Protein AF-A0A8S3W4G4-F1 (afdb_monomer_lite)

Structure (mmCIF, N/CA/C/O backbone):
data_AF-A0A8S3W4G4-F1
#
_entry.id   AF-A0A8S3W4G4-F1
#
loop_
_atom_site.group_PDB
_atom_site.id
_atom_site.type_symbol
_atom_site.label_atom_id
_atom_site.label_alt_id
_atom_site.label_comp_id
_atom_site.label_asym_id
_atom_site.label_entity_id
_atom_site.label_seq_id
_atom_site.pdbx_PDB_ins_code
_atom_site.Cartn_x
_atom_site.Cartn_y
_atom_site.Cartn_z
_atom_site.occupancy
_atom_site.B_iso_or_equiv
_atom_site.auth_seq_id
_atom_site.auth_comp_id
_atom_site.auth_asym_id
_atom_site.auth_atom_id
_atom_site.pdbx_PDB_model_num
ATOM 1 N N . MET A 1 1 ? 26.143 -15.896 -25.095 1.00 65.56 1 MET A N 1
ATOM 2 C CA . MET A 1 1 ? 25.964 -15.000 -26.268 1.00 65.56 1 MET A CA 1
ATOM 3 C C . MET A 1 1 ? 27.069 -15.123 -27.316 1.00 65.56 1 MET A C 1
ATOM 5 O O . MET A 1 1 ? 26.741 -15.084 -28.492 1.00 65.56 1 MET A O 1
ATOM 9 N N . VAL A 1 2 ? 28.346 -15.270 -26.936 1.00 77.31 2 VAL A N 1
ATOM 10 C CA . VAL A 1 2 ? 29.461 -15.393 -27.901 1.00 77.31 2 VAL A CA 1
ATOM 11 C C . VAL A 1 2 ? 29.321 -16.643 -28.780 1.00 77.31 2 VAL A C 1
ATOM 13 O O . VAL A 1 2 ? 29.417 -16.532 -29.994 1.00 77.31 2 VAL A O 1
ATOM 16 N N . ASN A 1 3 ? 28.958 -17.793 -28.203 1.00 87.00 3 ASN A N 1
ATOM 17 C CA . ASN A 1 3 ? 28.756 -19.035 -28.968 1.00 87.00 3 ASN A CA 1
ATOM 18 C C . ASN A 1 3 ? 27.635 -18.905 -30.012 1.00 87.00 3 ASN A C 1
ATOM 20 O O . ASN A 1 3 ? 27.807 -19.305 -31.156 1.00 87.00 3 ASN A O 1
ATOM 24 N N . ALA A 1 4 ? 26.517 -18.271 -29.645 1.00 86.88 4 ALA A N 1
ATOM 25 C CA . ALA A 1 4 ? 25.419 -18.001 -30.573 1.00 86.88 4 ALA A CA 1
ATOM 26 C C . ALA A 1 4 ? 25.842 -17.057 -31.715 1.00 86.88 4 ALA A C 1
ATOM 28 O O . ALA A 1 4 ? 25.422 -17.247 -32.851 1.00 86.88 4 ALA A O 1
ATOM 29 N N . LEU A 1 5 ? 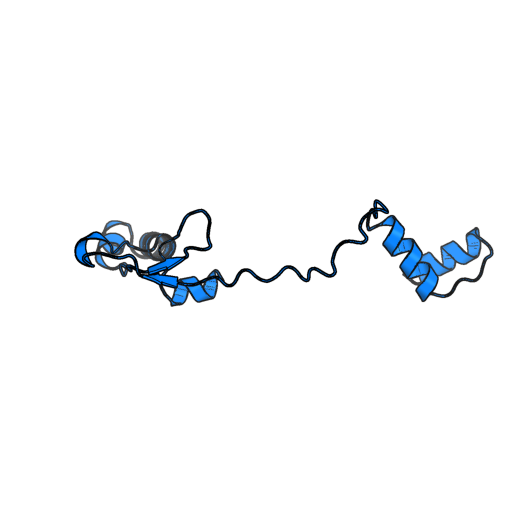26.706 -16.072 -31.436 1.00 86.31 5 LEU A N 1
ATOM 30 C CA . LEU A 1 5 ? 27.272 -15.193 -32.462 1.00 86.31 5 LEU A CA 1
ATOM 31 C C . LEU A 1 5 ? 28.212 -15.952 -33.407 1.00 86.31 5 LEU A C 1
ATOM 33 O O . LEU A 1 5 ? 28.140 -15.746 -34.613 1.00 86.31 5 LEU A O 1
ATOM 37 N N . ILE A 1 6 ? 29.075 -16.821 -32.874 1.00 88.38 6 ILE A N 1
ATOM 38 C CA . ILE A 1 6 ? 29.993 -17.647 -33.673 1.00 88.38 6 ILE A CA 1
ATOM 39 C C . ILE A 1 6 ? 29.194 -18.560 -34.611 1.00 88.38 6 ILE A C 1
ATOM 41 O O . ILE A 1 6 ? 29.488 -18.611 -35.802 1.00 88.38 6 ILE A O 1
ATOM 45 N N . LEU A 1 7 ? 28.143 -19.207 -34.098 1.00 88.50 7 LEU A N 1
ATOM 46 C CA . LEU A 1 7 ? 27.233 -20.032 -34.898 1.00 88.50 7 LEU A CA 1
ATOM 47 C C . LEU A 1 7 ? 26.496 -19.215 -35.966 1.00 88.50 7 LEU A C 1
ATOM 49 O O . LEU A 1 7 ? 26.396 -19.630 -37.116 1.00 88.50 7 LEU A O 1
ATOM 53 N N . TYR A 1 8 ? 26.013 -18.021 -35.622 1.00 87.88 8 TYR A N 1
ATOM 54 C CA . TYR A 1 8 ? 25.377 -17.141 -36.599 1.00 87.88 8 TYR A CA 1
ATOM 55 C C . TYR A 1 8 ? 26.348 -16.747 -37.721 1.00 87.88 8 TYR A C 1
ATOM 57 O O . TYR A 1 8 ? 25.988 -16.768 -38.894 1.00 87.88 8 TYR A O 1
ATOM 65 N N . GLN A 1 9 ? 27.595 -16.417 -37.379 1.00 88.06 9 GLN A N 1
ATOM 66 C CA . GLN A 1 9 ? 28.619 -16.041 -38.354 1.00 88.06 9 GLN A CA 1
ATOM 67 C C . GLN A 1 9 ? 29.055 -17.221 -39.231 1.00 88.06 9 GLN A C 1
ATOM 69 O O . GLN A 1 9 ? 29.322 -17.011 -40.415 1.00 88.06 9 GLN A O 1
ATOM 74 N N . SER A 1 10 ? 29.099 -18.444 -38.689 1.00 85.81 10 SER A N 1
ATOM 75 C CA . SER A 1 10 ? 29.451 -19.642 -39.458 1.00 85.81 10 SER A CA 1
ATOM 76 C C . SER A 1 10 ? 28.353 -20.035 -40.448 1.00 85.81 10 SER A C 1
ATOM 78 O O . SER A 1 10 ? 28.659 -20.344 -41.598 1.00 85.81 10 SER A O 1
ATOM 80 N N . VAL A 1 11 ? 27.081 -19.948 -40.046 1.00 87.12 11 VAL A N 1
ATOM 81 C CA . VAL A 1 11 ? 25.930 -20.279 -40.904 1.00 87.12 11 VAL A CA 1
ATOM 82 C C . VAL A 1 11 ? 25.656 -19.174 -41.927 1.00 87.12 11 VAL A C 1
ATOM 84 O O . VAL A 1 11 ? 25.491 -19.451 -43.112 1.00 87.12 11 VAL A O 1
ATOM 87 N N . ALA A 1 12 ? 25.647 -17.907 -41.503 1.00 83.44 12 ALA A N 1
ATOM 88 C CA . ALA A 1 12 ? 25.321 -16.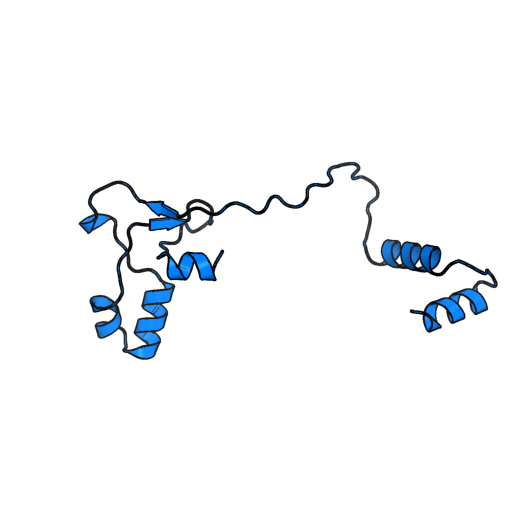779 -42.378 1.00 83.44 12 ALA A CA 1
ATOM 89 C C . ALA A 1 12 ? 26.507 -16.293 -43.232 1.00 83.44 12 ALA A C 1
ATOM 91 O O . ALA A 1 12 ? 26.314 -15.410 -44.070 1.00 83.44 12 ALA A O 1
ATOM 92 N N . LYS A 1 13 ? 27.729 -16.803 -42.994 1.00 81.25 13 LYS A N 1
ATOM 93 C CA . LYS A 1 13 ? 29.004 -16.380 -43.620 1.00 81.25 13 LYS A CA 1
ATOM 94 C C . LYS A 1 13 ? 29.219 -14.858 -43.629 1.00 81.25 13 LYS A C 1
ATOM 96 O O . LYS A 1 13 ? 29.905 -14.311 -44.490 1.00 81.25 13 LYS A O 1
ATOM 101 N N . LYS A 1 14 ? 28.616 -14.153 -42.670 1.00 79.44 14 LYS A N 1
ATOM 102 C CA . LYS A 1 14 ? 28.644 -12.692 -42.547 1.00 79.44 14 LYS A CA 1
ATOM 103 C C . LYS A 1 14 ? 29.202 -12.321 -41.187 1.00 79.44 14 LYS A C 1
ATOM 105 O O . LYS A 1 14 ? 28.675 -12.731 -40.155 1.00 79.44 14 LYS A O 1
ATOM 110 N N . LYS A 1 15 ? 30.245 -11.492 -41.181 1.00 82.94 15 LYS A N 1
ATOM 111 C CA . LYS A 1 15 ? 30.826 -10.964 -39.947 1.00 82.94 15 LYS A CA 1
ATOM 112 C C . LYS A 1 15 ? 30.024 -9.745 -39.498 1.00 82.94 15 LYS A C 1
ATOM 114 O O . LYS A 1 15 ? 30.048 -8.702 -40.144 1.00 82.94 15 LYS A O 1
ATOM 119 N N . ILE A 1 16 ? 29.302 -9.881 -38.390 1.00 87.00 16 ILE A N 1
ATOM 120 C CA . ILE A 1 16 ? 28.563 -8.781 -37.754 1.00 87.00 16 ILE A CA 1
ATOM 121 C C . ILE A 1 16 ? 29.181 -8.429 -36.404 1.00 87.00 16 ILE A C 1
ATOM 123 O O . ILE A 1 16 ? 29.728 -9.293 -35.715 1.00 87.00 16 ILE A O 1
ATOM 127 N N . SER A 1 17 ? 29.084 -7.158 -36.012 1.00 87.25 17 SER A N 1
ATOM 128 C CA . SER A 1 17 ? 29.529 -6.728 -34.689 1.00 87.25 17 SER A CA 1
ATOM 129 C C . SER A 1 17 ? 28.638 -7.326 -33.600 1.00 87.25 17 SER A C 1
ATOM 131 O O . SER A 1 17 ? 27.426 -7.485 -33.776 1.00 87.25 17 SER A O 1
ATOM 133 N N . VAL A 1 18 ? 29.235 -7.607 -32.439 1.00 85.12 18 VAL A N 1
ATOM 134 C CA . VAL A 1 18 ? 28.525 -8.123 -31.256 1.00 85.12 18 VAL A CA 1
ATOM 135 C C . VAL A 1 18 ? 27.331 -7.228 -30.900 1.00 85.12 18 VAL A C 1
ATOM 137 O O . VAL A 1 18 ? 26.269 -7.720 -30.532 1.00 85.12 18 VAL A O 1
ATOM 140 N N . LEU A 1 19 ? 27.484 -5.910 -31.049 1.00 86.44 19 LEU A N 1
ATOM 141 C CA . LEU A 1 19 ? 26.437 -4.934 -30.758 1.00 86.44 19 LEU A CA 1
ATOM 142 C C . LEU A 1 19 ? 25.260 -5.035 -31.736 1.00 86.44 19 LEU A C 1
ATOM 144 O O . LEU A 1 19 ? 24.111 -5.007 -31.302 1.00 86.44 19 LEU A O 1
ATOM 148 N N . LYS A 1 20 ? 25.527 -5.203 -33.038 1.00 86.62 20 LYS A N 1
ATOM 149 C CA . LYS A 1 20 ? 24.472 -5.402 -34.042 1.00 86.62 20 LYS A CA 1
ATOM 150 C C . LYS A 1 20 ? 23.727 -6.713 -33.797 1.00 86.62 20 LYS A C 1
ATOM 152 O O . LYS A 1 20 ? 22.505 -6.717 -33.792 1.00 86.62 20 LYS A O 1
ATOM 157 N N . PHE A 1 21 ? 24.452 -7.787 -33.492 1.00 88.56 21 PHE A N 1
ATOM 158 C CA . PHE A 1 21 ? 23.852 -9.077 -33.149 1.00 88.56 21 PHE A CA 1
ATOM 159 C C . PHE A 1 21 ? 22.930 -8.996 -31.929 1.00 88.56 21 PHE A C 1
ATOM 161 O O . PHE A 1 21 ? 21.808 -9.490 -31.966 1.00 88.56 21 PHE A O 1
ATOM 168 N N . ARG A 1 22 ? 23.372 -8.321 -30.860 1.00 87.31 22 ARG A N 1
ATOM 169 C CA . ARG A 1 22 ? 22.550 -8.115 -29.659 1.00 87.31 22 ARG A CA 1
ATOM 170 C C . ARG A 1 22 ? 21.276 -7.330 -29.959 1.00 87.31 22 ARG A C 1
ATOM 172 O O . ARG A 1 22 ? 20.233 -7.689 -29.431 1.00 87.31 22 ARG A O 1
ATOM 179 N N . LYS A 1 23 ? 21.350 -6.301 -30.812 1.00 86.62 23 LYS A N 1
ATOM 180 C CA . LYS A 1 23 ? 20.169 -5.535 -31.239 1.00 86.62 23 LYS A CA 1
ATOM 181 C C . LYS A 1 23 ? 19.167 -6.408 -31.991 1.00 86.62 23 LYS A C 1
ATOM 183 O O . LYS A 1 23 ? 17.989 -6.348 -31.678 1.00 86.62 23 LYS A O 1
ATOM 188 N N . GLU A 1 24 ? 19.624 -7.222 -32.940 1.00 84.38 24 GLU A N 1
ATOM 189 C CA . GLU A 1 24 ? 18.738 -8.109 -33.711 1.00 84.38 24 GLU A CA 1
ATOM 190 C C . GLU A 1 24 ? 18.083 -9.182 -32.834 1.00 84.38 24 GLU A C 1
ATOM 192 O O . GLU A 1 24 ? 16.886 -9.415 -32.941 1.00 84.38 24 GLU A O 1
ATOM 197 N N . ILE A 1 25 ? 18.835 -9.756 -31.891 1.00 86.81 25 ILE A N 1
ATOM 198 C CA . ILE A 1 25 ? 18.274 -10.642 -30.867 1.00 86.81 25 ILE A CA 1
ATOM 199 C C . ILE A 1 25 ? 17.217 -9.902 -30.043 1.00 86.81 25 ILE A C 1
ATOM 201 O O . ILE A 1 25 ? 16.099 -10.372 -29.894 1.00 86.81 25 ILE A O 1
ATOM 205 N N . MET A 1 26 ? 17.534 -8.722 -29.511 1.00 84.12 26 MET A N 1
ATOM 206 C CA . MET A 1 26 ? 16.573 -7.973 -28.697 1.00 84.12 26 MET A CA 1
ATOM 207 C C . MET A 1 26 ? 15.287 -7.652 -29.463 1.00 84.12 26 MET A C 1
ATOM 209 O O . MET A 1 26 ? 14.215 -7.775 -28.884 1.00 84.12 26 MET A O 1
ATOM 213 N N . LYS A 1 27 ? 15.380 -7.326 -30.758 1.00 82.38 27 LYS A N 1
ATOM 214 C CA . LYS A 1 27 ? 14.209 -7.128 -31.624 1.00 82.38 27 LYS A CA 1
ATOM 215 C C . LYS A 1 27 ? 13.355 -8.386 -31.786 1.00 82.38 27 LYS A C 1
ATOM 217 O O . LYS A 1 27 ? 12.149 -8.260 -31.915 1.00 82.38 27 LYS A O 1
ATOM 222 N N . SER A 1 28 ? 13.947 -9.583 -31.806 1.00 79.06 28 SER A N 1
ATOM 223 C CA . SER A 1 28 ? 13.171 -10.826 -31.926 1.00 79.06 28 SER A CA 1
ATOM 224 C C . SER A 1 28 ? 12.520 -11.254 -30.609 1.00 79.06 28 SER A C 1
ATOM 226 O O . SER A 1 28 ? 11.523 -11.964 -30.627 1.00 79.06 28 SER A O 1
ATOM 228 N N . PHE A 1 29 ? 13.105 -10.875 -29.468 1.00 80.25 29 PHE A N 1
ATOM 229 C CA . PHE A 1 29 ? 12.591 -11.227 -28.138 1.00 80.25 29 PHE A CA 1
ATOM 230 C C . PHE A 1 29 ? 11.562 -10.231 -27.607 1.00 80.25 29 PHE A C 1
ATOM 232 O O . PHE A 1 29 ? 10.634 -10.618 -26.902 1.00 80.25 29 PHE A O 1
ATOM 239 N N . VAL A 1 30 ? 11.742 -8.951 -27.911 1.00 76.06 30 VAL A N 1
ATOM 240 C CA . VAL A 1 30 ? 10.796 -7.901 -27.556 1.00 76.06 30 VAL A CA 1
ATOM 241 C C . VAL A 1 30 ? 9.945 -7.682 -28.795 1.00 76.06 30 VAL A C 1
ATOM 243 O O . VAL A 1 30 ? 10.424 -7.087 -29.754 1.00 76.06 30 VAL A O 1
ATOM 246 N N . GLY A 1 31 ? 8.729 -8.231 -28.808 1.00 64.25 31 GLY A N 1
ATOM 247 C CA . GLY A 1 31 ? 7.766 -8.009 -29.884 1.00 64.25 31 GLY A CA 1
ATOM 248 C C . GLY A 1 31 ? 7.473 -6.519 -30.009 1.00 64.25 31 GLY A C 1
ATOM 249 O O . GLY A 1 31 ? 6.653 -5.982 -29.275 1.00 64.25 31 GLY A O 1
ATOM 250 N N . PHE A 1 32 ? 8.202 -5.840 -30.888 1.00 57.44 32 PHE A N 1
ATOM 251 C CA . PHE A 1 32 ? 7.892 -4.478 -31.275 1.00 57.44 32 PHE A CA 1
ATOM 252 C C . PHE A 1 32 ? 6.918 -4.566 -32.441 1.00 57.44 32 PHE A C 1
ATOM 254 O O . PHE A 1 32 ? 7.337 -4.658 -33.595 1.00 57.44 32 PHE A O 1
ATOM 261 N N . ASP A 1 33 ? 5.625 -4.519 -32.127 1.00 55.78 33 ASP A N 1
ATOM 262 C CA . ASP A 1 33 ? 4.682 -3.873 -33.029 1.00 55.78 33 ASP A CA 1
ATOM 263 C C . ASP A 1 33 ? 5.211 -2.452 -33.241 1.00 55.78 33 ASP A C 1
ATOM 265 O O . ASP A 1 33 ? 5.308 -1.635 -32.322 1.00 55.78 33 ASP A O 1
ATOM 269 N N . THR A 1 34 ? 5.714 -2.202 -34.442 1.00 56.75 34 THR A N 1
ATOM 270 C CA . THR A 1 34 ? 6.224 -0.901 -34.847 1.00 56.75 34 THR A CA 1
ATOM 271 C C . THR A 1 34 ? 5.048 0.039 -35.054 1.00 56.75 34 THR A C 1
ATOM 273 O O . THR A 1 34 ? 4.665 0.253 -36.197 1.00 56.75 34 THR A O 1
ATOM 276 N N . ASP A 1 35 ? 4.478 0.578 -33.974 1.00 51.16 35 ASP A N 1
ATOM 277 C CA . ASP A 1 35 ? 3.713 1.827 -34.060 1.00 51.16 35 ASP A CA 1
ATOM 278 C C . ASP A 1 35 ? 3.537 2.586 -32.737 1.00 51.16 35 ASP A C 1
ATOM 280 O O . ASP A 1 35 ? 2.485 3.146 -32.457 1.00 51.16 35 ASP A O 1
ATOM 284 N N . ASP A 1 36 ? 4.585 2.676 -31.917 1.00 48.75 36 ASP A N 1
ATOM 285 C CA . ASP A 1 36 ? 4.567 3.621 -30.799 1.00 48.75 36 ASP A CA 1
ATOM 286 C C . ASP A 1 36 ? 5.830 4.478 -30.770 1.00 48.75 36 ASP A C 1
ATOM 288 O O . ASP A 1 36 ? 6.742 4.331 -29.954 1.00 48.75 36 ASP A O 1
ATOM 292 N N . THR A 1 37 ? 5.820 5.496 -31.633 1.00 50.66 37 THR A N 1
ATOM 293 C CA . THR A 1 37 ? 6.387 6.798 -31.258 1.00 50.66 37 THR A CA 1
ATOM 294 C C . THR A 1 37 ? 5.476 7.417 -30.193 1.00 50.66 37 THR A C 1
ATOM 296 O O . THR A 1 37 ? 4.837 8.439 -30.417 1.00 50.66 37 THR A O 1
ATOM 299 N N . SER A 1 38 ? 5.363 6.795 -29.020 1.00 52.06 38 SER A N 1
ATOM 300 C CA . SER A 1 38 ? 4.663 7.404 -27.898 1.00 52.06 38 SER A CA 1
ATOM 301 C C . SER A 1 38 ? 5.310 7.017 -26.566 1.00 52.06 38 SER A C 1
ATOM 303 O O . SER A 1 38 ? 5.074 6.015 -25.903 1.00 52.06 38 SER A O 1
ATOM 305 N N . SER A 1 39 ? 6.150 7.954 -26.147 1.00 48.03 39 SER A N 1
ATOM 306 C CA . SER A 1 39 ? 6.542 8.186 -24.772 1.00 48.03 39 SER A CA 1
ATOM 307 C C . SER A 1 39 ? 7.652 7.297 -24.192 1.00 48.03 39 SER A C 1
ATOM 309 O O . SER A 1 39 ? 7.510 6.149 -23.788 1.00 48.03 39 SER A O 1
ATOM 311 N N . ASN A 1 40 ? 8.770 7.973 -23.953 1.00 46.47 40 ASN A N 1
ATOM 312 C CA . ASN A 1 40 ? 9.688 7.699 -22.858 1.00 46.47 40 ASN A CA 1
ATOM 313 C C . ASN A 1 40 ? 8.971 7.944 -21.500 1.00 46.47 40 ASN A C 1
ATOM 315 O O . ASN A 1 40 ? 9.480 8.662 -20.636 1.00 46.47 40 ASN A O 1
ATOM 319 N N . GLN A 1 41 ? 7.752 7.420 -21.302 1.00 57.78 41 GLN A N 1
ATOM 320 C CA . GLN A 1 41 ? 7.103 7.388 -19.998 1.00 57.78 41 GLN A CA 1
ATOM 321 C C . GLN A 1 41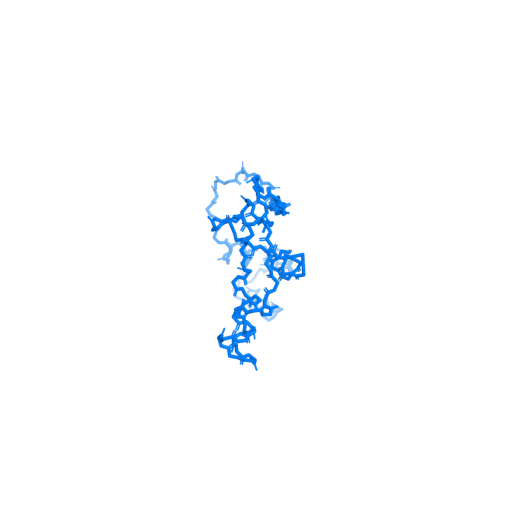 ? 7.824 6.332 -19.178 1.00 57.78 41 GLN A C 1
ATOM 323 O O . GLN A 1 41 ? 7.397 5.193 -19.022 1.00 57.78 41 GLN A O 1
ATOM 328 N N . ARG A 1 42 ? 8.942 6.750 -18.585 1.00 55.12 42 ARG A N 1
ATOM 329 C CA . ARG A 1 42 ? 9.375 6.200 -17.307 1.00 55.12 42 ARG A CA 1
ATOM 330 C C . ARG A 1 42 ? 8.114 6.188 -16.441 1.00 55.12 42 ARG A C 1
ATOM 332 O O . ARG A 1 42 ? 7.658 7.278 -16.095 1.00 55.12 42 ARG A O 1
ATOM 339 N N . MET A 1 43 ? 7.509 5.013 -16.207 1.00 58.16 43 MET A N 1
ATOM 340 C CA . MET A 1 43 ? 6.273 4.882 -15.424 1.00 58.16 43 MET A CA 1
ATOM 341 C C . MET A 1 43 ? 6.427 5.787 -14.209 1.00 58.16 43 MET A C 1
ATOM 343 O O . MET A 1 43 ? 7.319 5.564 -13.381 1.00 58.16 43 MET A O 1
ATOM 347 N N . ARG A 1 44 ? 5.652 6.878 -14.156 1.00 63.81 44 ARG A N 1
ATOM 348 C CA . ARG A 1 44 ? 5.705 7.783 -13.012 1.00 63.81 44 ARG A CA 1
ATOM 349 C C . ARG A 1 44 ? 5.310 6.920 -11.827 1.00 63.81 44 ARG A C 1
ATOM 351 O O . ARG A 1 44 ? 4.181 6.438 -11.785 1.00 63.81 44 ARG A O 1
ATOM 358 N N . ARG A 1 45 ? 6.253 6.662 -10.915 1.00 69.81 45 ARG A N 1
ATOM 359 C CA . ARG A 1 45 ? 5.946 5.931 -9.684 1.00 69.81 45 ARG A CA 1
ATOM 360 C C . ARG A 1 45 ? 4.795 6.680 -9.035 1.00 69.81 45 ARG A C 1
ATOM 362 O O . ARG A 1 45 ? 4.927 7.876 -8.769 1.00 69.81 45 ARG A O 1
ATOM 369 N N . VAL A 1 46 ? 3.663 6.007 -8.864 1.00 77.12 46 VAL A N 1
ATOM 370 C CA . VAL A 1 46 ? 2.515 6.609 -8.197 1.00 77.12 46 VAL A CA 1
ATOM 371 C C . VAL A 1 46 ? 2.978 6.949 -6.786 1.00 77.12 46 VAL A C 1
ATOM 373 O O . VAL A 1 46 ? 3.397 6.080 -6.030 1.00 77.12 46 VAL A O 1
ATOM 376 N N . MET A 1 47 ? 2.991 8.239 -6.460 1.00 81.88 47 MET A N 1
ATOM 377 C CA . MET A 1 47 ? 3.360 8.717 -5.132 1.00 81.88 47 MET A CA 1
ATOM 378 C C . MET A 1 47 ? 2.205 8.402 -4.187 1.00 81.88 47 MET A C 1
ATOM 380 O O . MET A 1 47 ? 1.238 9.159 -4.111 1.00 81.88 47 MET A O 1
ATOM 384 N N . HIS A 1 48 ? 2.283 7.262 -3.506 1.00 87.94 48 HIS A N 1
ATOM 385 C CA . HIS A 1 48 ? 1.318 6.894 -2.479 1.00 87.94 48 HIS A CA 1
ATOM 386 C C . HIS A 1 48 ? 1.435 7.854 -1.293 1.00 87.94 48 HIS A C 1
ATOM 388 O O . HIS A 1 48 ? 2.532 8.251 -0.903 1.00 87.94 48 HIS A O 1
ATOM 394 N N . GLN A 1 49 ? 0.298 8.237 -0.714 1.00 87.00 49 GLN A N 1
ATOM 395 C CA . GLN A 1 49 ? 0.253 9.108 0.457 1.00 87.00 49 GLN A CA 1
ATOM 396 C C . GLN A 1 49 ? -0.722 8.555 1.494 1.00 87.00 49 GLN A C 1
ATOM 398 O O . GLN A 1 49 ? -1.813 8.089 1.157 1.00 87.00 49 GLN A O 1
ATOM 403 N N . LEU A 1 50 ? -0.328 8.635 2.766 1.00 89.31 50 LEU A N 1
ATOM 404 C CA . LEU A 1 50 ? -1.213 8.406 3.903 1.00 89.31 50 LEU A CA 1
ATOM 405 C C . LEU A 1 50 ? -2.063 9.655 4.130 1.00 89.31 50 LEU A C 1
ATOM 407 O O . LEU A 1 50 ? -1.544 10.707 4.498 1.00 89.31 50 LEU A O 1
ATOM 411 N N . LYS A 1 51 ? -3.376 9.527 3.957 1.00 90.31 51 LYS A N 1
ATOM 412 C CA . LYS A 1 51 ? -4.346 10.565 4.308 1.00 90.31 51 LYS A CA 1
ATOM 413 C C . LYS A 1 51 ? -5.058 10.198 5.597 1.00 90.31 51 LYS A C 1
ATOM 415 O O . LYS A 1 51 ? -5.308 9.027 5.877 1.00 90.31 51 LYS A O 1
ATOM 420 N N . LYS A 1 52 ? -5.393 11.206 6.398 1.00 89.44 52 LYS A N 1
ATOM 421 C CA . LYS A 1 52 ? -6.208 11.044 7.603 1.00 89.44 52 LYS A CA 1
ATOM 422 C C . LYS A 1 52 ? -7.681 11.119 7.217 1.00 89.44 52 LYS A C 1
ATOM 424 O O . LYS A 1 52 ? -8.082 12.037 6.513 1.00 89.44 52 LYS A O 1
ATOM 429 N N . LYS A 1 53 ? -8.485 10.170 7.690 1.00 87.88 53 LYS A N 1
ATOM 430 C CA . LYS A 1 53 ? -9.933 10.193 7.481 1.00 87.88 53 LYS A CA 1
ATOM 431 C C . LYS A 1 53 ? -10.578 11.274 8.344 1.00 87.88 53 LYS A C 1
ATOM 433 O O . LYS A 1 53 ? -10.291 11.362 9.541 1.00 87.88 53 LYS A O 1
ATOM 438 N N . GLU A 1 54 ? -11.449 12.069 7.735 1.00 86.62 54 GLU A N 1
ATOM 439 C CA . GLU A 1 54 ? -12.190 13.122 8.425 1.00 86.62 54 GLU A CA 1
ATOM 440 C C . GLU A 1 54 ? -13.254 12.548 9.368 1.00 86.62 54 GLU A C 1
ATOM 442 O O . GLU A 1 54 ? -13.825 11.483 9.123 1.00 86.62 54 GLU A O 1
ATOM 447 N N . GLY A 1 55 ? -13.503 13.261 10.469 1.00 86.88 55 GLY A N 1
ATOM 448 C CA . GLY A 1 55 ? -14.491 12.905 11.486 1.00 86.88 55 GLY A CA 1
ATOM 449 C C . GLY A 1 55 ? -13.902 12.433 12.826 1.00 86.88 55 GLY A C 1
ATOM 450 O O . GLY A 1 55 ? -12.681 12.365 13.007 1.00 86.88 55 GLY A O 1
ATOM 451 N N . PRO A 1 56 ? -14.770 12.103 13.803 1.00 85.50 56 PRO A N 1
ATOM 452 C CA . PRO A 1 56 ? -14.348 11.750 15.154 1.00 85.50 56 PRO A CA 1
ATOM 453 C C . PRO A 1 56 ? -13.474 10.493 15.164 1.00 85.50 56 PRO A C 1
ATOM 455 O O . PRO A 1 56 ? -13.893 9.434 14.694 1.00 85.50 56 PRO A O 1
ATOM 458 N N . SER A 1 57 ? -12.288 10.584 15.776 1.00 80.62 57 SER A N 1
ATOM 459 C CA . SER A 1 57 ? -11.313 9.480 15.847 1.00 80.62 57 SER A CA 1
ATOM 460 C C . SER A 1 57 ? -11.912 8.185 16.411 1.00 80.62 57 SER A C 1
ATOM 462 O O . SER A 1 57 ? -11.562 7.092 15.975 1.00 80.62 57 SER A O 1
ATOM 464 N N . SER A 1 58 ? -12.871 8.285 17.338 1.00 80.69 58 SER A N 1
ATOM 465 C CA . SER A 1 58 ? -13.576 7.133 17.914 1.00 80.69 58 SER A CA 1
ATOM 466 C C . SER A 1 58 ? -14.345 6.307 16.877 1.00 80.69 58 SER A C 1
ATOM 468 O O . SER A 1 58 ? -14.373 5.082 16.998 1.00 80.69 58 SER A O 1
ATOM 470 N N . LYS A 1 59 ? -14.922 6.961 15.859 1.00 80.25 59 LYS A N 1
ATOM 471 C CA . LYS A 1 59 ? -15.732 6.341 14.800 1.00 80.25 59 LYS A CA 1
ATOM 472 C C . LYS A 1 59 ? -14.913 5.985 13.559 1.00 80.25 59 LYS A C 1
ATOM 474 O O . LYS A 1 59 ? -15.258 5.048 12.846 1.00 80.25 59 LYS A O 1
ATOM 479 N N . THR A 1 60 ? -13.839 6.726 13.288 1.00 82.44 60 THR A N 1
ATOM 480 C CA . THR A 1 60 ? -13.064 6.584 12.046 1.00 82.44 60 THR A CA 1
ATOM 481 C C . THR A 1 60 ? -11.877 5.638 12.172 1.00 82.44 60 THR A C 1
ATOM 483 O O . THR A 1 60 ? -11.470 5.050 11.167 1.00 82.44 60 THR A O 1
ATOM 486 N N . ARG A 1 61 ? -11.328 5.454 13.383 1.00 82.88 61 ARG A N 1
ATOM 487 C CA . ARG A 1 61 ? -10.171 4.580 13.603 1.00 82.88 61 ARG A CA 1
ATOM 488 C C . ARG A 1 61 ? -10.524 3.112 13.357 1.00 82.88 61 ARG A C 1
ATOM 490 O O . ARG A 1 61 ? -11.453 2.573 13.959 1.00 82.88 61 ARG A O 1
ATOM 497 N N . ARG A 1 62 ? -9.731 2.431 12.536 1.00 83.94 62 ARG A N 1
ATOM 498 C CA . ARG A 1 62 ? -9.836 0.986 12.296 1.00 83.94 62 ARG A CA 1
ATOM 499 C C . ARG A 1 62 ? -8.503 0.305 12.574 1.00 83.94 62 ARG A C 1
ATOM 501 O O . ARG A 1 62 ? -7.446 0.927 12.510 1.00 83.94 62 ARG A O 1
ATOM 508 N N . ALA A 1 63 ? -8.555 -0.968 12.956 1.00 81.19 63 ALA A N 1
ATOM 509 C CA . ALA A 1 63 ? -7.345 -1.774 13.054 1.00 81.19 63 ALA A CA 1
ATOM 510 C C . ALA A 1 63 ? -6.828 -2.039 11.637 1.00 81.19 63 ALA A C 1
ATOM 512 O O . ALA A 1 63 ? -7.607 -2.411 10.758 1.00 81.19 63 ALA A O 1
ATOM 513 N N . TYR A 1 64 ? -5.529 -1.851 11.421 1.00 84.25 64 TYR A N 1
ATOM 514 C CA . TYR A 1 64 ? -4.925 -2.246 10.157 1.00 84.25 64 TYR A CA 1
ATOM 515 C C . TYR A 1 64 ? -5.003 -3.769 10.009 1.00 84.25 64 TYR A C 1
ATOM 517 O O . TYR A 1 64 ? -4.603 -4.504 10.915 1.00 84.25 64 TYR A O 1
ATOM 525 N N . GLN A 1 65 ? -5.497 -4.233 8.860 1.00 79.12 65 GLN A N 1
ATOM 526 C CA . GLN A 1 65 ? -5.715 -5.648 8.581 1.00 79.12 65 GLN A CA 1
ATOM 527 C C . GLN A 1 65 ? -4.452 -6.494 8.773 1.00 79.12 65 GLN A C 1
ATOM 529 O O . GLN A 1 65 ? -4.543 -7.542 9.405 1.00 79.12 65 GLN A O 1
ATOM 534 N N . GLN A 1 66 ? -3.277 -6.059 8.303 1.00 84.06 66 GLN A N 1
ATOM 535 C CA . GLN A 1 66 ? -2.068 -6.882 8.445 1.00 84.06 66 GLN A CA 1
ATOM 536 C C . GLN A 1 66 ? -1.547 -6.898 9.883 1.00 84.06 66 GLN A C 1
ATOM 538 O O . GLN A 1 66 ? -1.192 -7.959 10.383 1.00 84.06 66 GLN A O 1
ATOM 543 N N . CYS A 1 67 ? -1.536 -5.757 10.585 1.00 84.50 67 CYS A N 1
ATOM 544 C CA . CYS A 1 67 ? -1.164 -5.739 12.006 1.00 84.50 67 CYS A CA 1
ATOM 545 C C . CYS A 1 67 ? -2.107 -6.609 12.839 1.00 84.50 67 CYS A C 1
ATOM 547 O O . CYS A 1 67 ? -1.645 -7.330 13.720 1.00 84.50 67 CYS A O 1
ATOM 549 N N . TYR A 1 68 ? -3.408 -6.573 12.536 1.00 87.44 68 TYR A N 1
ATOM 550 C CA . TYR A 1 68 ? -4.383 -7.444 13.174 1.00 87.44 68 TYR A CA 1
ATOM 551 C C . TYR A 1 68 ? -4.090 -8.912 12.858 1.00 87.44 68 TYR A C 1
ATOM 553 O O . TYR A 1 68 ? -3.930 -9.691 13.788 1.00 87.44 68 TYR A O 1
ATOM 561 N N . LYS A 1 69 ? -3.918 -9.287 11.582 1.00 87.50 69 LYS A N 1
ATOM 562 C CA . LYS A 1 69 ? -3.569 -10.660 11.169 1.00 87.50 69 LYS A CA 1
ATOM 563 C C . LYS A 1 69 ? -2.303 -11.172 11.865 1.00 87.50 69 LYS A C 1
ATOM 565 O O . LYS A 1 69 ? -2.312 -12.278 12.393 1.00 87.50 69 LYS A O 1
ATOM 570 N N . ASN A 1 70 ? -1.254 -10.354 11.947 1.00 87.75 70 ASN A N 1
ATOM 571 C CA . ASN A 1 70 ? -0.004 -10.714 12.625 1.00 87.75 70 ASN A CA 1
ATOM 572 C C . ASN A 1 70 ? -0.205 -10.922 14.137 1.00 87.75 70 ASN A C 1
ATOM 574 O O . ASN A 1 70 ? 0.355 -11.845 14.727 1.00 87.75 70 ASN A O 1
ATOM 578 N N . MET A 1 71 ? -1.020 -10.080 14.777 1.00 88.25 71 MET A N 1
ATOM 579 C CA . MET A 1 71 ? -1.377 -10.241 16.190 1.00 88.25 71 MET A CA 1
ATOM 580 C C . MET A 1 71 ? -2.263 -11.469 16.428 1.00 88.25 71 MET A C 1
ATOM 582 O O . MET A 1 71 ? -2.070 -12.172 17.415 1.00 88.25 71 MET A O 1
ATOM 586 N N . VAL A 1 72 ? -3.198 -11.767 15.522 1.00 90.25 72 VAL A N 1
ATOM 587 C CA . VAL A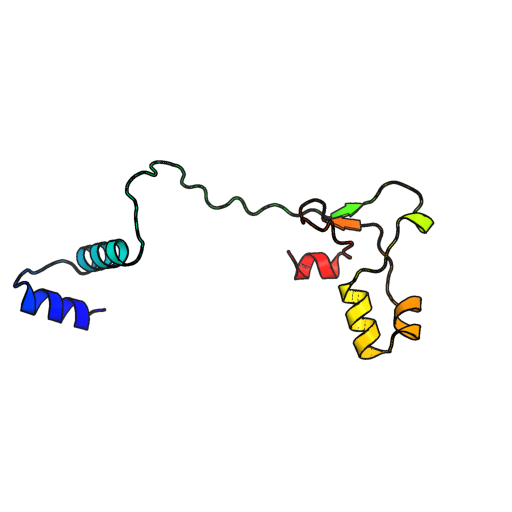 1 72 ? -4.024 -12.983 15.586 1.00 90.25 72 VAL A CA 1
ATOM 588 C C . VAL A 1 72 ? -3.143 -14.224 15.472 1.00 90.25 72 VAL A C 1
ATOM 590 O O . VAL A 1 72 ? -3.309 -15.147 16.261 1.00 90.25 72 VAL A O 1
ATOM 593 N N . ALA A 1 73 ? -2.182 -14.229 14.544 1.00 90.94 73 ALA A N 1
ATOM 594 C CA . ALA A 1 73 ? -1.264 -15.348 14.346 1.00 90.94 73 ALA A CA 1
ATOM 595 C C . ALA A 1 73 ? -0.338 -15.589 15.551 1.00 90.94 73 ALA A C 1
ATOM 597 O O . ALA A 1 73 ? 0.017 -16.728 15.826 1.00 90.94 73 ALA A O 1
ATOM 598 N N . SER A 1 74 ? 0.047 -14.532 16.274 1.00 90.44 74 SER A N 1
ATOM 599 C CA . SER A 1 74 ? 0.989 -14.632 17.399 1.00 90.44 74 SER A CA 1
ATOM 600 C C . SER A 1 74 ? 0.326 -14.825 18.764 1.00 90.44 74 SER A C 1
ATOM 602 O O . SER A 1 74 ? 0.885 -15.506 19.616 1.00 90.44 74 SER A O 1
ATOM 604 N N . GLN A 1 75 ? -0.830 -14.202 19.009 1.00 88.56 75 GLN A N 1
ATOM 605 C CA . GLN A 1 75 ? -1.457 -14.130 20.340 1.00 88.56 75 GLN A CA 1
ATOM 606 C C . GLN A 1 75 ? -2.944 -14.515 20.329 1.00 88.56 75 GLN A C 1
ATOM 608 O O . GLN A 1 75 ? -3.605 -14.474 21.366 1.00 88.56 75 GLN A O 1
ATOM 613 N N . GLY A 1 76 ? -3.500 -14.876 19.172 1.00 90.44 76 GLY A N 1
ATOM 614 C CA . GLY A 1 76 ? -4.909 -15.223 19.028 1.00 90.44 76 GLY A CA 1
ATOM 615 C C . GLY A 1 76 ? -5.848 -14.017 18.896 1.00 90.44 76 GLY A C 1
ATOM 616 O O . GLY A 1 76 ? -5.508 -12.861 19.164 1.00 90.44 76 GLY A O 1
ATOM 617 N N . SER A 1 77 ? -7.078 -14.298 18.459 1.00 86.75 77 SER A N 1
ATOM 618 C CA . SER A 1 77 ? -8.056 -13.280 18.037 1.00 86.75 77 SER A CA 1
ATOM 619 C C . SER A 1 77 ? -8.522 -12.338 19.152 1.00 86.75 77 SER A C 1
ATOM 621 O O . SER A 1 77 ? -8.610 -11.121 18.946 1.00 86.75 77 SER A O 1
ATOM 623 N N . LEU A 1 78 ? -8.765 -12.875 20.354 1.00 86.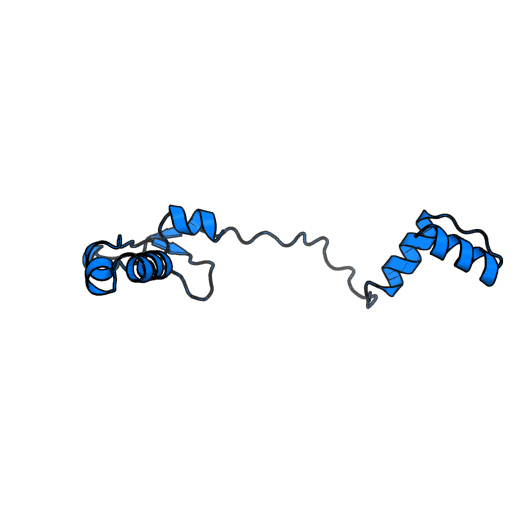81 78 LEU A N 1
ATOM 624 C CA . LEU A 1 78 ? -9.208 -12.095 21.516 1.00 86.81 78 LEU A CA 1
ATOM 625 C C . LEU A 1 78 ? -8.172 -11.042 21.918 1.00 86.81 78 LEU A C 1
ATOM 627 O O . LEU A 1 78 ? -8.504 -9.870 22.103 1.00 86.81 78 LEU A O 1
ATOM 631 N N . ILE A 1 79 ? -6.905 -11.449 21.993 1.00 85.12 79 ILE A N 1
ATOM 632 C CA . ILE A 1 79 ? -5.809 -10.562 22.377 1.00 85.12 79 ILE A CA 1
ATOM 633 C C . ILE A 1 79 ? -5.537 -9.550 21.261 1.00 85.12 79 ILE A C 1
ATOM 635 O O . ILE A 1 79 ? -5.387 -8.356 21.532 1.00 85.12 79 ILE A O 1
ATOM 639 N N . ALA A 1 80 ? -5.570 -9.991 20.001 1.00 86.50 80 ALA A N 1
ATOM 640 C CA . ALA A 1 80 ? -5.389 -9.117 18.850 1.00 86.50 80 ALA A CA 1
ATOM 641 C C . ALA A 1 80 ? -6.421 -7.982 18.808 1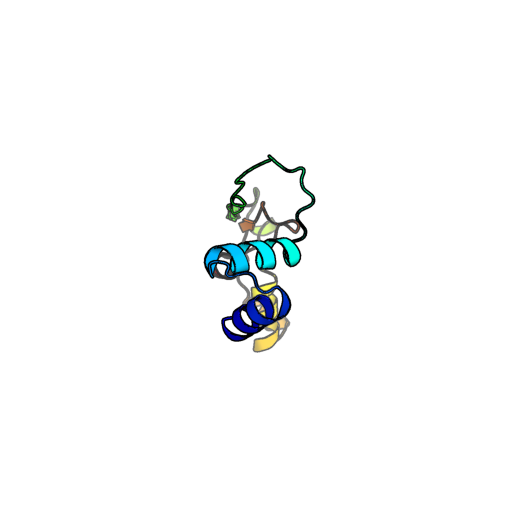.00 86.50 80 ALA A C 1
ATOM 643 O O . ALA A 1 80 ? -6.055 -6.838 18.536 1.00 86.50 80 ALA A O 1
ATOM 644 N N . LYS A 1 81 ? -7.694 -8.246 19.127 1.00 83.50 81 LYS A N 1
ATOM 645 C CA . LYS A 1 81 ? -8.754 -7.219 19.110 1.00 83.50 81 LYS A CA 1
ATOM 646 C C . LYS A 1 81 ? -8.482 -6.070 20.087 1.00 83.50 81 LYS A C 1
ATOM 648 O O . LYS A 1 81 ? -8.796 -4.920 19.771 1.00 83.50 81 LYS A O 1
ATOM 653 N N . ASN A 1 82 ? -7.885 -6.382 21.235 1.00 84.44 82 ASN A N 1
ATOM 654 C CA . ASN A 1 82 ? -7.616 -5.415 22.298 1.00 84.44 82 ASN A CA 1
ATOM 655 C C . ASN A 1 82 ? -6.250 -4.732 22.145 1.00 84.44 82 ASN A C 1
ATOM 657 O O . ASN A 1 82 ? -6.140 -3.537 22.406 1.00 84.44 82 ASN A O 1
ATOM 661 N N . LYS A 1 83 ? -5.221 -5.463 21.697 1.00 83.56 83 LYS A N 1
ATOM 662 C CA . LYS A 1 83 ? -3.847 -4.944 21.592 1.00 83.56 83 LYS A CA 1
ATOM 663 C C . LYS A 1 83 ? -3.512 -4.295 20.250 1.00 83.56 83 LYS A C 1
ATOM 665 O O . LYS A 1 83 ? -2.576 -3.499 20.184 1.00 83.56 83 LYS A O 1
ATOM 670 N N . THR A 1 84 ? -4.228 -4.617 19.170 1.00 85.44 84 THR A N 1
ATOM 671 C CA . THR A 1 84 ? -3.897 -4.063 17.848 1.00 85.44 84 THR A CA 1
ATOM 672 C C . THR A 1 84 ? -4.153 -2.560 17.819 1.00 85.44 84 THR A C 1
ATOM 674 O O . THR A 1 84 ? -5.268 -2.094 18.070 1.00 85.44 84 THR A O 1
ATOM 677 N N . LYS A 1 85 ? -3.119 -1.793 17.455 1.00 83.69 85 LYS A N 1
ATOM 678 C CA . LYS A 1 85 ? -3.219 -0.343 17.270 1.00 83.69 85 LYS A CA 1
ATOM 679 C C . LYS A 1 85 ? -4.267 -0.022 16.197 1.00 83.69 85 LYS A C 1
ATOM 681 O O . LYS A 1 85 ? -4.259 -0.593 15.105 1.00 83.69 85 LYS A O 1
ATOM 686 N N . LYS A 1 86 ? -5.167 0.911 16.511 1.00 87.81 86 LYS A N 1
ATOM 687 C CA . LYS A 1 86 ? -6.173 1.428 15.574 1.00 87.81 86 LYS A CA 1
ATOM 688 C C . LYS A 1 86 ? -5.685 2.748 14.997 1.00 87.81 86 LYS A C 1
ATOM 690 O O . LYS A 1 86 ? -5.287 3.629 15.754 1.00 87.81 86 LYS A O 1
ATOM 695 N N . VAL A 1 87 ? -5.752 2.885 13.680 1.00 88.62 87 VAL A N 1
ATOM 696 C CA . VAL A 1 87 ? -5.320 4.073 12.940 1.00 88.62 87 VAL A CA 1
ATOM 697 C C . VAL A 1 87 ? -6.497 4.692 12.200 1.00 88.62 87 VAL A C 1
ATOM 699 O O . VAL A 1 87 ? -7.446 4.007 11.825 1.00 88.62 87 VAL A O 1
ATOM 702 N N . ASN A 1 88 ? -6.449 6.003 12.007 1.00 90.25 88 ASN A N 1
ATOM 703 C CA . ASN A 1 88 ? -7.402 6.754 11.186 1.00 90.25 88 ASN A CA 1
ATOM 704 C C . ASN A 1 88 ? -6.803 7.155 9.829 1.00 90.25 88 ASN A C 1
ATOM 706 O O . ASN A 1 88 ? -7.419 7.923 9.094 1.00 90.25 88 ASN A O 1
ATOM 710 N N . THR A 1 89 ? -5.607 6.662 9.515 1.00 89.56 89 THR A N 1
ATOM 711 C CA . THR A 1 89 ? -4.894 6.928 8.272 1.00 89.56 89 THR A CA 1
ATOM 712 C C . THR A 1 89 ? -5.109 5.805 7.266 1.00 89.56 89 THR A C 1
ATOM 714 O O . THR A 1 89 ? -5.150 4.632 7.641 1.00 89.56 89 THR A O 1
ATOM 717 N N . PHE A 1 90 ? -5.244 6.160 5.992 1.00 90.62 90 PHE A N 1
ATOM 718 C CA . PHE A 1 90 ? -5.440 5.235 4.878 1.00 90.62 90 PHE A CA 1
ATOM 719 C C . PHE A 1 90 ? -4.676 5.708 3.638 1.00 90.62 90 PHE A C 1
ATOM 721 O O . PHE A 1 90 ? -4.329 6.887 3.539 1.00 90.62 90 PHE A O 1
ATOM 728 N N . CYS A 1 91 ? -4.388 4.803 2.702 1.00 89.81 91 CYS A N 1
ATOM 729 C CA . CYS A 1 91 ? -3.785 5.181 1.424 1.00 89.81 91 CYS A CA 1
ATOM 730 C C . CYS A 1 91 ? -4.869 5.430 0.371 1.00 89.81 91 CYS A C 1
ATOM 732 O O . CYS A 1 91 ? -5.510 4.485 -0.069 1.00 89.81 91 CYS A O 1
ATOM 734 N N . ALA A 1 92 ? -5.041 6.679 -0.066 1.00 86.38 92 ALA A N 1
ATOM 735 C CA . ALA A 1 92 ? -6.046 7.050 -1.074 1.00 86.38 92 ALA A CA 1
ATOM 736 C C . ALA A 1 92 ? -5.666 6.650 -2.515 1.00 86.38 92 ALA A C 1
ATOM 738 O O . ALA A 1 92 ? -6.461 6.796 -3.434 1.00 86.38 92 ALA A O 1
ATOM 739 N N . ASN A 1 93 ? -4.432 6.189 -2.724 1.00 87.38 93 ASN A N 1
ATOM 740 C CA . ASN A 1 93 ? -3.911 5.831 -4.044 1.00 87.38 93 ASN A CA 1
ATOM 741 C C . ASN A 1 93 ? -4.036 4.329 -4.338 1.00 87.38 93 ASN A C 1
ATOM 743 O O . ASN A 1 93 ? -3.714 3.895 -5.440 1.00 87.38 93 ASN A O 1
ATOM 747 N N . CYS A 1 94 ? -4.439 3.528 -3.350 1.00 86.44 94 CYS A N 1
ATOM 748 C CA . CYS A 1 94 ? -4.666 2.098 -3.519 1.00 86.44 94 CYS A CA 1
ATOM 749 C C . CYS A 1 94 ? -6.155 1.840 -3.789 1.00 86.44 94 CYS A C 1
ATOM 751 O O . CYS A 1 94 ? -6.984 2.513 -3.178 1.00 86.44 94 CYS A O 1
ATOM 753 N N . PRO A 1 95 ? -6.501 0.843 -4.624 1.00 84.06 95 PRO A N 1
ATOM 754 C CA . PRO A 1 95 ? -7.890 0.563 -5.006 1.00 84.06 95 PRO A CA 1
ATOM 755 C C . PRO A 1 95 ? -8.800 0.259 -3.807 1.00 84.06 95 PRO A C 1
ATOM 757 O O . PRO A 1 95 ? -9.965 0.638 -3.813 1.00 84.06 95 PRO A O 1
ATOM 760 N N . ASP A 1 96 ? -8.254 -0.360 -2.757 1.00 85.06 96 ASP A N 1
ATOM 761 C CA . ASP A 1 96 ? -9.010 -0.767 -1.565 1.00 85.06 96 ASP A CA 1
ATOM 762 C C . ASP A 1 96 ? -8.988 0.265 -0.426 1.00 85.06 96 ASP A C 1
ATOM 764 O O . ASP A 1 96 ? -9.463 -0.021 0.674 1.00 85.06 96 ASP A O 1
ATOM 768 N N . GLU A 1 97 ? -8.359 1.425 -0.644 1.00 86.19 97 GLU A N 1
ATOM 769 C CA . GLU A 1 97 ? -8.145 2.456 0.378 1.00 86.19 97 GLU A CA 1
ATOM 770 C C . GLU A 1 97 ? -7.724 1.891 1.758 1.00 86.19 97 GLU A C 1
ATOM 772 O O . GLU A 1 97 ? -8.371 2.135 2.787 1.00 86.19 97 GLU A O 1
ATOM 777 N N . PRO A 1 98 ? -6.646 1.086 1.826 1.00 87.88 98 PRO A N 1
ATOM 778 C CA . PRO A 1 98 ? -6.327 0.316 3.011 1.00 87.88 98 PRO A CA 1
ATOM 779 C C . PRO A 1 98 ? -5.910 1.235 4.160 1.00 87.88 98 PRO A C 1
ATOM 781 O O . PRO A 1 98 ? -5.072 2.130 4.014 1.00 87.88 98 PRO A O 1
ATOM 784 N N . TYR A 1 99 ? -6.464 0.964 5.342 1.00 89.44 99 TYR A N 1
ATOM 785 C CA . TYR A 1 99 ? -6.080 1.625 6.587 1.00 89.44 99 TYR A CA 1
ATOM 786 C C . TYR A 1 99 ? -4.697 1.160 7.021 1.00 89.44 99 TYR A C 1
ATOM 788 O O . TYR A 1 99 ? -4.566 0.039 7.491 1.00 89.44 99 TYR A O 1
ATOM 796 N N . LEU A 1 100 ? -3.682 2.008 6.912 1.00 88.38 100 LEU A N 1
ATOM 797 C CA . LEU A 1 100 ? -2.287 1.649 7.161 1.00 88.38 100 LEU A CA 1
ATOM 798 C C . LEU A 1 100 ? -1.720 2.488 8.307 1.00 88.38 100 LEU A C 1
ATOM 800 O O . LEU A 1 100 ? -1.958 3.695 8.384 1.00 88.38 100 LEU A O 1
ATOM 804 N N . CYS A 1 101 ? -0.955 1.855 9.201 1.00 87.69 101 CYS A N 1
ATOM 805 C CA . CYS A 1 101 ? -0.056 2.589 10.090 1.00 87.69 101 CYS A CA 1
ATOM 806 C C . CYS A 1 101 ? 1.238 2.950 9.344 1.00 87.69 101 CYS A C 1
ATOM 808 O O . CYS A 1 101 ? 1.538 2.367 8.302 1.00 87.69 101 CYS A O 1
ATOM 810 N N . VAL A 1 102 ? 2.021 3.880 9.897 1.00 86.88 102 VAL A N 1
ATOM 811 C CA . VAL A 1 102 ? 3.266 4.367 9.276 1.00 86.88 102 VAL A CA 1
ATOM 812 C C . VAL A 1 102 ? 4.236 3.222 8.969 1.00 86.88 102 VAL A C 1
ATOM 814 O O . VAL A 1 102 ? 4.693 3.098 7.842 1.00 86.88 102 VAL A O 1
ATOM 817 N N . GLU A 1 103 ? 4.476 2.324 9.927 1.00 87.06 103 GLU A N 1
ATOM 818 C CA . GLU A 1 103 ? 5.389 1.183 9.749 1.00 87.06 103 GLU A CA 1
ATOM 819 C C . GLU A 1 103 ? 4.968 0.245 8.614 1.00 87.06 103 GLU A C 1
ATOM 821 O O . GLU A 1 103 ? 5.801 -0.382 7.964 1.00 87.06 103 GLU A O 1
ATOM 826 N N . CYS A 1 104 ? 3.663 0.101 8.400 1.00 85.69 104 CYS A N 1
ATOM 827 C CA . CYS A 1 104 ? 3.139 -0.781 7.371 1.00 85.69 104 CYS A CA 1
ATOM 828 C C . CYS A 1 104 ? 3.069 -0.104 6.014 1.00 85.69 104 CYS A C 1
ATOM 830 O O . CYS A 1 104 ? 3.242 -0.777 5.006 1.00 85.69 104 CYS A O 1
ATOM 832 N N . PHE A 1 105 ? 2.886 1.212 5.991 1.00 88.44 105 PHE A N 1
ATOM 833 C CA . PHE A 1 105 ? 3.000 1.996 4.776 1.00 88.44 105 PHE A CA 1
ATOM 834 C C . PHE A 1 105 ? 4.405 1.879 4.173 1.00 88.44 105 PHE A C 1
ATOM 836 O O . PHE A 1 105 ? 4.509 1.505 3.015 1.00 88.44 105 PHE A O 1
ATOM 843 N N . THR A 1 106 ? 5.466 2.031 4.976 1.00 86.75 106 THR A N 1
ATOM 844 C CA . THR A 1 106 ? 6.870 1.885 4.526 1.00 86.75 106 THR A CA 1
ATOM 845 C C . THR A 1 106 ? 7.237 0.469 4.055 1.00 86.75 106 THR A C 1
ATOM 847 O O . THR A 1 106 ? 8.261 0.267 3.415 1.00 86.75 106 THR A O 1
ATOM 850 N N . LYS A 1 107 ? 6.460 -0.556 4.429 1.00 86.06 107 LYS A N 1
ATOM 851 C CA . LYS A 1 107 ? 6.698 -1.942 3.984 1.00 86.06 107 LYS A CA 1
ATOM 852 C C . LYS A 1 107 ? 5.981 -2.273 2.678 1.00 86.06 107 LYS A C 1
ATOM 854 O O . LYS A 1 107 ? 6.396 -3.199 1.990 1.00 86.06 107 LYS A O 1
ATOM 859 N N . VAL A 1 108 ? 4.873 -1.589 2.398 1.00 83.56 108 VAL A N 1
ATOM 860 C CA . VAL A 1 108 ? 4.010 -1.848 1.236 1.00 83.56 108 VAL A CA 1
ATOM 861 C C . VAL A 1 108 ? 4.339 -0.905 0.073 1.00 83.56 108 VAL A C 1
ATOM 863 O O . VAL A 1 108 ? 4.155 -1.294 -1.079 1.00 83.56 108 VAL A O 1
ATOM 866 N N . HIS A 1 109 ? 4.838 0.301 0.362 1.00 83.75 109 HIS A N 1
ATOM 867 C CA . HIS A 1 109 ? 5.208 1.340 -0.603 1.00 83.75 109 HIS A CA 1
ATOM 868 C C . HIS A 1 109 ? 6.666 1.758 -0.428 1.00 83.75 109 HIS A C 1
ATOM 870 O O . HIS A 1 109 ? 7.310 2.021 -1.468 1.00 83.75 109 HIS A O 1
#

Secondary structure (DSSP, 8-state):
-HHHHHHHHHHH-----HHHHHHHHHHHHTT--S---------------EEEPSS-HHHH-EE-HHHHHHHHHHH-HHHHHHHSPEE-EEETTSTT--B--HHHHHHH-

Organism: Parnassius apollo (NCBI:txid110799)

pLDDT: mean 81.42, std 11.11, range [46.47, 90.94]

Radius of gyration: 26.67 Å; chains: 1; bounding box: 47×33×66 Å

Sequence (109 aa):
MVNALILYQSVAKKKISVLKFRKEIMKSFVGFDTDDTSSNQRMRRVMHQLKKKEGPSSKTRRAYQQCYKNMVASQGSLIAKNKTKKVNTFCANCPDEPYLCVECFTKVH

Foldseek 3Di:
DVVVQVVCCVVVVDDDDPVVVVVVVVCVVPPDPPDDPDDPCPPPPPPWDKDFDDDDCVPQWDFFPVQLVVCCVVPNNVVSVVPGDTGRIFTPPDPVRGGDDPVRVVVVD